Protein AF-A0A0P0W1A5-F1 (afdb_monomer_lite)

Secondary structure (DSSP, 8-state):
-HHHHHHHHHHHHHHHHHHHHHHS---PPPPHHHHHHHHHHHHHTTTS----HHHHHHHHHHHT--HHHHHHHHHT-

Foldseek 3Di:
DVVVVVCVVCVVVVVVVVVVVPVPPPPDDQDPVLVVLLVVLCVVCVVPSDDDPVVLVVSCVVRVHDSVVSVVVSVVD

Organism: Oryza sativa subsp. japonica (NCBI:txid39947)

Structure (mmCIF, N/CA/C/O backbone):
data_AF-A0A0P0W1A5-F1
#
_entry.id   AF-A0A0P0W1A5-F1
#
loop_
_atom_site.group_PDB
_atom_site.id
_atom_site.type_symbol
_atom_site.label_atom_id
_atom_site.label_alt_id
_atom_site.label_comp_id
_atom_site.label_asym_id
_atom_site.label_entity_id
_atom_site.label_seq_id
_atom_site.pdbx_PDB_ins_code
_atom_site.Cartn_x
_atom_site.Cartn_y
_atom_site.Cartn_z
_atom_site.occupancy
_atom_site.B_iso_or_equiv
_atom_site.auth_seq_id
_atom_site.auth_comp_id
_atom_site.auth_asym_id
_atom_site.auth_atom_id
_atom_site.pdbx_PDB_model_num
ATOM 1 N N . GLU A 1 1 ? -13.327 -1.921 41.112 1.00 80.25 1 GLU A N 1
ATOM 2 C CA . GLU A 1 1 ? -14.293 -0.850 41.448 1.00 80.25 1 GLU A CA 1
ATOM 3 C C . GLU A 1 1 ? -14.049 0.465 40.707 1.00 80.25 1 GLU A C 1
ATOM 5 O O . GLU A 1 1 ? -14.870 0.832 39.874 1.00 80.25 1 GLU A O 1
ATOM 10 N N . LEU A 1 2 ? -12.902 1.129 40.906 1.00 87.69 2 LEU A N 1
ATOM 11 C CA . LEU A 1 2 ? -12.609 2.448 40.317 1.00 87.69 2 LEU A CA 1
ATOM 12 C C . LEU A 1 2 ? -12.706 2.488 38.780 1.00 87.69 2 LEU A C 1
ATOM 14 O O . LEU A 1 2 ? -13.301 3.402 38.218 1.00 87.69 2 LEU A O 1
ATOM 18 N N . LYS A 1 3 ? -12.182 1.465 38.091 1.00 82.19 3 LYS A N 1
ATOM 19 C CA . LYS A 1 3 ? -12.242 1.359 36.623 1.00 82.19 3 LYS A CA 1
ATOM 20 C C . LYS A 1 3 ? -13.682 1.372 36.099 1.00 82.19 3 LYS A C 1
ATOM 22 O O . LYS A 1 3 ? -13.976 2.105 35.164 1.00 82.19 3 LYS A O 1
ATOM 27 N N . SER A 1 4 ? -14.578 0.597 36.710 1.00 85.12 4 SER A N 1
ATOM 28 C CA . SER A 1 4 ? -15.987 0.533 36.301 1.00 85.12 4 SER A CA 1
ATOM 29 C C . SER A 1 4 ? -16.709 1.850 36.566 1.00 85.12 4 SER A C 1
ATOM 31 O O . SER A 1 4 ? -17.468 2.309 35.719 1.00 85.12 4 SER A O 1
ATOM 33 N N . HIS A 1 5 ? -16.422 2.491 37.702 1.00 90.25 5 HIS A N 1
ATOM 34 C CA . HIS A 1 5 ? -16.996 3.789 38.045 1.00 90.25 5 HIS A CA 1
ATOM 35 C C . HIS A 1 5 ? -16.558 4.886 37.062 1.00 90.25 5 HIS A C 1
ATOM 37 O O . HIS A 1 5 ? -17.387 5.641 36.561 1.00 90.25 5 HIS A O 1
ATOM 43 N N . LEU A 1 6 ? -15.268 4.932 36.713 1.00 91.00 6 LEU A N 1
ATOM 44 C CA . LEU A 1 6 ? -14.739 5.868 35.718 1.00 91.00 6 LEU A CA 1
ATOM 45 C C . LEU A 1 6 ? -15.314 5.599 34.322 1.00 91.00 6 LEU A C 1
ATOM 47 O O . LEU A 1 6 ? -15.715 6.537 33.638 1.00 91.00 6 LEU A O 1
ATOM 51 N N . LEU A 1 7 ? -15.398 4.331 33.907 1.00 84.69 7 LEU A N 1
ATOM 52 C CA . LEU A 1 7 ? -16.000 3.963 32.624 1.00 84.69 7 LEU A CA 1
ATOM 53 C C . LEU A 1 7 ? -17.469 4.380 32.548 1.00 84.69 7 LEU A C 1
ATOM 55 O O . LEU A 1 7 ? -17.890 4.878 31.512 1.00 84.69 7 LEU A O 1
ATOM 59 N N . ASN A 1 8 ? -18.228 4.229 33.635 1.00 89.62 8 ASN A N 1
ATOM 60 C CA . ASN A 1 8 ? -19.624 4.649 33.693 1.00 89.62 8 ASN A CA 1
ATOM 61 C C . ASN A 1 8 ? -19.743 6.184 33.643 1.00 89.62 8 ASN A C 1
ATOM 63 O O . ASN A 1 8 ? -20.426 6.716 32.767 1.00 89.62 8 ASN A O 1
ATOM 67 N N . LYS A 1 9 ? -18.964 6.892 34.478 1.00 91.38 9 LYS A N 1
ATOM 68 C CA . LYS A 1 9 ? -18.927 8.363 34.559 1.00 91.38 9 LYS A CA 1
ATOM 69 C C . LYS A 1 9 ? -18.586 9.030 33.223 1.00 91.38 9 LYS A C 1
ATOM 71 O O . LYS A 1 9 ? -19.187 10.039 32.872 1.00 91.38 9 LYS A O 1
ATOM 76 N N . TYR A 1 10 ? -17.629 8.478 32.476 1.00 93.88 10 TYR A N 1
ATOM 77 C CA . TYR A 1 10 ? -17.179 9.048 31.202 1.00 93.88 10 TYR A CA 1
ATOM 78 C C . TYR A 1 10 ? -17.771 8.348 29.973 1.00 93.88 10 TYR A C 1
ATOM 80 O O . TYR A 1 10 ? -17.422 8.713 28.853 1.00 93.88 10 TYR A O 1
ATOM 88 N N . SER A 1 11 ? -18.674 7.376 30.142 1.00 88.00 11 SER A N 1
ATOM 89 C CA . SER A 1 11 ? -19.227 6.561 29.045 1.00 88.00 11 SER A CA 1
ATOM 90 C C . SER A 1 11 ? -19.812 7.399 27.902 1.00 88.00 11 SER A C 1
ATOM 92 O O . SER A 1 11 ? -19.529 7.126 26.734 1.00 88.00 11 SER A O 1
ATOM 94 N N . GLY A 1 12 ? -20.570 8.454 28.217 1.00 91.00 12 GLY A N 1
ATOM 95 C CA . GLY A 1 12 ? -21.159 9.361 27.227 1.00 91.00 12 GLY A CA 1
ATOM 96 C C . GLY A 1 12 ? -20.110 10.158 26.446 1.00 91.00 12 GLY A C 1
ATOM 97 O O . GLY A 1 12 ? -20.149 10.185 25.216 1.00 91.00 12 GLY A O 1
ATOM 98 N N . TYR A 1 13 ? -19.129 10.735 27.150 1.00 91.81 13 TYR A N 1
ATOM 99 C CA . TYR A 1 13 ? -18.023 11.488 26.545 1.00 91.81 13 TYR A CA 1
ATOM 100 C C . TYR A 1 13 ? -17.117 10.595 25.690 1.00 91.81 13 TYR A C 1
ATOM 102 O O . TYR A 1 13 ? -16.746 10.943 24.569 1.00 91.81 13 TYR A O 1
ATOM 110 N N . LEU A 1 14 ? -16.816 9.391 26.179 1.00 88.94 14 LEU A N 1
ATOM 111 C CA . LEU A 1 14 ? -16.100 8.387 25.407 1.00 88.94 14 LEU A CA 1
ATOM 112 C C . LEU A 1 14 ? -16.900 8.028 24.156 1.00 88.94 14 LEU A C 1
ATOM 114 O O . LEU A 1 14 ? -16.342 8.028 23.069 1.00 88.94 14 LEU A O 1
ATOM 118 N N . SER A 1 15 ? -18.207 7.789 24.261 1.00 86.50 15 SER A N 1
ATOM 119 C CA . SER A 1 15 ? -19.048 7.440 23.108 1.00 86.50 15 SER A CA 1
ATOM 120 C C . SER A 1 15 ? -19.082 8.538 22.038 1.00 86.50 15 SER A C 1
ATOM 122 O O . SER A 1 15 ? -19.048 8.233 20.843 1.00 86.50 15 SER A O 1
ATOM 124 N N .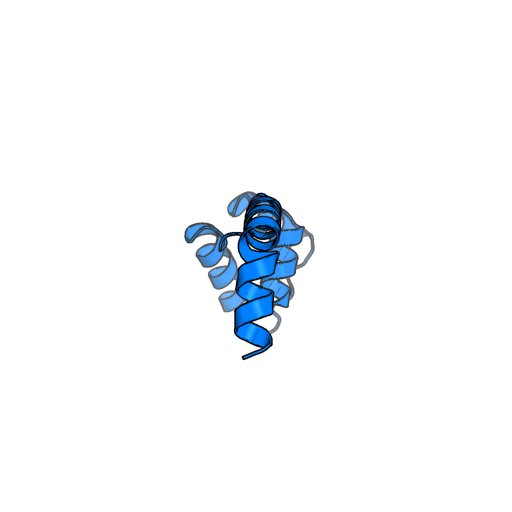 SER A 1 16 ? -19.107 9.818 22.429 1.00 89.31 16 SER A N 1
ATOM 125 C CA . SER A 1 16 ? -18.984 10.927 21.474 1.00 89.31 16 SER A CA 1
ATOM 126 C C . SER A 1 16 ? -17.602 10.990 20.832 1.00 89.31 16 SER A C 1
ATOM 128 O O . SER A 1 16 ? -17.522 11.112 19.610 1.00 89.31 16 SER A O 1
ATOM 130 N N . LEU A 1 17 ? -16.534 10.807 21.613 1.00 87.88 17 LEU A N 1
ATOM 131 C CA . LEU A 1 17 ? -15.168 10.739 21.091 1.00 87.88 17 LEU A CA 1
ATOM 132 C C . LEU A 1 17 ? -14.984 9.563 20.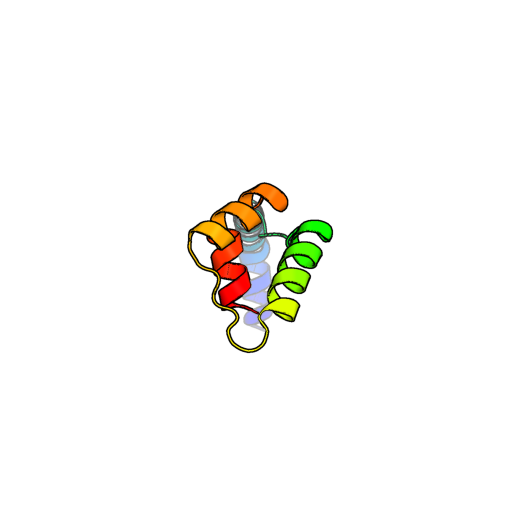124 1.00 87.88 17 LEU A C 1
ATOM 134 O O . LEU A 1 17 ? -14.455 9.743 19.034 1.00 87.88 17 LEU A O 1
ATOM 138 N N . TRP A 1 18 ? -15.466 8.365 20.462 1.00 82.94 18 TRP A N 1
ATOM 139 C CA . TRP A 1 18 ? -15.402 7.191 19.586 1.00 82.94 18 TRP A CA 1
ATOM 140 C C . TRP A 1 18 ? -16.168 7.416 18.283 1.00 82.94 18 TRP A C 1
ATOM 142 O O . TRP A 1 18 ? -15.708 6.983 17.225 1.00 82.94 18 TRP A O 1
ATOM 152 N N . ARG A 1 19 ? -17.301 8.129 18.325 1.00 85.00 19 ARG A N 1
ATOM 153 C CA . ARG A 1 19 ? -18.058 8.521 17.129 1.00 85.00 19 ARG A CA 1
ATOM 154 C C . ARG A 1 19 ? -17.266 9.496 16.261 1.00 85.00 19 ARG A C 1
ATOM 156 O O . ARG A 1 19 ? -17.207 9.308 15.051 1.00 85.00 19 ARG A O 1
ATOM 163 N N . GLU A 1 20 ? -16.629 10.503 16.849 1.00 86.19 20 GLU A N 1
ATOM 164 C CA . GLU A 1 20 ? -15.774 11.459 16.129 1.00 86.19 20 GLU A CA 1
ATOM 165 C C . GLU A 1 20 ? -14.520 10.807 15.543 1.00 86.19 20 GLU A C 1
ATOM 167 O O . GLU A 1 20 ? -14.173 11.045 14.387 1.00 86.19 20 GLU A O 1
ATOM 172 N N . LEU A 1 21 ? -13.884 9.912 16.296 1.00 79.75 21 LEU A N 1
ATOM 173 C CA . LEU A 1 21 ? -12.739 9.136 15.835 1.00 79.75 21 LEU A CA 1
ATOM 174 C C . LEU A 1 21 ? -13.132 8.151 14.728 1.00 79.75 21 LEU A C 1
ATOM 176 O O . LEU A 1 21 ? -12.382 7.993 13.771 1.00 79.75 21 LEU A O 1
ATOM 180 N N . SER A 1 22 ? -14.320 7.543 14.798 1.00 71.31 22 SER A N 1
ATOM 181 C CA . SER A 1 22 ? -14.825 6.624 13.765 1.00 71.31 22 SER A CA 1
ATOM 182 C C . SER A 1 22 ? -15.280 7.333 12.485 1.00 71.31 22 SER A C 1
ATOM 184 O O . SER A 1 22 ? -15.305 6.703 11.429 1.00 71.31 22 SER A O 1
ATOM 186 N N . LYS A 1 23 ? -15.603 8.637 12.543 1.00 73.00 23 LYS A N 1
ATOM 187 C CA . LYS A 1 23 ? -15.826 9.467 11.342 1.00 73.00 23 LYS A CA 1
ATOM 188 C C . LYS A 1 23 ? -14.555 9.614 10.506 1.00 73.00 23 LYS A C 1
ATOM 190 O O . LYS A 1 23 ? -14.651 9.817 9.295 1.00 73.00 23 LYS A O 1
ATOM 195 N N . LYS A 1 24 ? -13.361 9.480 11.104 1.00 65.19 24 LYS A N 1
ATOM 196 C CA . LYS A 1 24 ? -12.142 9.286 10.314 1.00 65.19 24 LYS A CA 1
ATOM 197 C C . LYS A 1 24 ? -12.288 7.934 9.629 1.00 65.19 24 LYS A C 1
ATOM 199 O O . LYS A 1 24 ? -12.248 6.906 10.301 1.00 65.19 24 LYS A O 1
ATOM 204 N N . LYS A 1 25 ? -12.499 7.944 8.303 1.00 58.12 25 LYS A N 1
ATOM 205 C CA . LYS A 1 25 ? -12.594 6.734 7.473 1.00 58.12 25 LYS A CA 1
ATOM 206 C C . LYS A 1 25 ? -11.523 5.752 7.941 1.00 58.12 25 LYS A C 1
ATOM 208 O O . LYS A 1 25 ? -10.331 6.011 7.756 1.00 58.12 25 LYS A O 1
ATOM 213 N N . LYS A 1 26 ? -11.937 4.638 8.559 1.00 60.19 26 LYS A N 1
ATOM 214 C CA . LYS A 1 26 ? -11.040 3.497 8.746 1.00 60.19 26 LYS A CA 1
ATOM 215 C C . LYS A 1 26 ? -10.503 3.208 7.352 1.00 60.19 26 LYS A C 1
ATOM 217 O O . LYS A 1 26 ? -11.307 2.996 6.445 1.00 60.19 26 LYS A O 1
ATOM 222 N N . LYS A 1 27 ? -9.184 3.313 7.153 1.00 62.34 27 LYS A N 1
ATOM 223 C CA . LYS A 1 27 ? -8.555 2.957 5.879 1.00 62.34 27 LYS A CA 1
ATOM 224 C C . LYS A 1 27 ? -8.914 1.495 5.641 1.00 62.34 27 LYS A C 1
ATOM 226 O O . LYS A 1 27 ? -8.359 0.611 6.287 1.00 62.34 27 LYS A O 1
ATOM 231 N N . GLY A 1 28 ? -9.952 1.267 4.839 1.00 69.81 28 GLY A N 1
ATOM 232 C CA . GLY A 1 28 ? -10.418 -0.069 4.520 1.00 69.81 28 GLY A CA 1
ATOM 233 C C . GLY A 1 28 ? -9.282 -0.848 3.874 1.00 69.81 28 GLY A C 1
ATOM 234 O O . GLY A 1 28 ? -8.333 -0.262 3.347 1.00 69.81 28 GLY A O 1
ATOM 235 N N . LYS A 1 29 ? -9.371 -2.177 3.911 1.00 79.38 29 LYS A N 1
ATOM 236 C CA . LYS A 1 29 ? -8.472 -3.007 3.106 1.00 79.38 29 LYS A CA 1
ATOM 237 C C . LYS A 1 29 ? -8.576 -2.546 1.646 1.00 79.38 29 LYS A C 1
ATOM 239 O O . LYS A 1 29 ? -9.677 -2.243 1.188 1.00 79.38 29 LYS A O 1
ATOM 244 N N . LEU A 1 30 ? -7.449 -2.507 0.934 1.00 87.19 30 LEU A N 1
ATOM 245 C CA . LEU A 1 30 ? -7.428 -2.200 -0.503 1.00 87.19 30 LEU A CA 1
ATOM 246 C C . LEU A 1 30 ? -8.417 -3.115 -1.249 1.00 87.19 30 LEU A C 1
ATOM 248 O O . LEU A 1 30 ? -8.579 -4.254 -0.810 1.00 87.19 30 LEU A O 1
ATOM 252 N N . PRO A 1 31 ? -9.060 -2.691 -2.351 1.00 91.25 31 PRO A N 1
ATOM 253 C CA . PRO A 1 31 ? -9.943 -3.553 -3.144 1.00 91.25 31 PRO A CA 1
ATOM 254 C C . PRO A 1 31 ? -9.274 -4.885 -3.520 1.00 91.25 31 PRO A C 1
ATOM 256 O O . PRO A 1 31 ? -8.063 -4.931 -3.733 1.00 91.25 31 PRO A O 1
ATOM 259 N N . ARG A 1 32 ? -10.039 -5.987 -3.590 1.00 90.62 32 ARG A N 1
ATOM 260 C CA . ARG A 1 32 ? -9.482 -7.329 -3.868 1.00 90.62 32 ARG A CA 1
ATOM 261 C C . ARG A 1 32 ? -8.673 -7.353 -5.164 1.00 90.62 32 ARG A C 1
ATOM 263 O O . ARG A 1 32 ? -7.562 -7.875 -5.158 1.00 90.62 32 ARG A O 1
ATOM 270 N N . ASP A 1 33 ? -9.200 -6.741 -6.214 1.00 93.06 33 ASP A N 1
ATOM 271 C CA . ASP A 1 33 ? -8.571 -6.736 -7.537 1.00 93.06 33 ASP A CA 1
ATOM 272 C C . ASP A 1 33 ? -7.275 -5.924 -7.540 1.00 93.06 33 ASP A C 1
ATOM 274 O O . ASP A 1 33 ? -6.275 -6.348 -8.118 1.00 93.06 33 ASP A O 1
ATOM 278 N N . ALA A 1 34 ? -7.257 -4.799 -6.815 1.00 94.19 34 ALA A N 1
ATOM 279 C CA . ALA A 1 34 ? -6.051 -4.008 -6.613 1.00 94.19 34 ALA A CA 1
ATOM 280 C C . ALA A 1 34 ? -4.968 -4.830 -5.898 1.00 94.19 34 ALA A C 1
ATOM 282 O O . ALA A 1 34 ? -3.837 -4.900 -6.369 1.00 94.19 34 ALA A O 1
ATOM 283 N N . ARG A 1 35 ? -5.323 -5.539 -4.815 1.00 94.00 35 ARG A N 1
ATOM 284 C CA . ARG A 1 35 ? -4.380 -6.429 -4.115 1.00 94.00 35 ARG A CA 1
ATOM 285 C C . ARG A 1 35 ? -3.858 -7.546 -5.013 1.00 94.00 35 ARG A C 1
ATOM 287 O O . ARG A 1 35 ? -2.683 -7.866 -4.928 1.00 94.00 35 ARG A O 1
ATOM 294 N N . GLN A 1 36 ? -4.707 -8.133 -5.857 1.00 96.00 36 GLN A N 1
ATOM 295 C CA . GLN A 1 36 ? -4.296 -9.215 -6.752 1.00 96.00 36 GLN A CA 1
ATOM 296 C C . GLN A 1 36 ? -3.261 -8.742 -7.778 1.00 96.00 36 GLN A C 1
ATOM 298 O O . GLN A 1 36 ? -2.283 -9.443 -8.020 1.00 96.00 36 GLN A O 1
ATOM 303 N N . LYS A 1 37 ? -3.448 -7.544 -8.344 1.00 96.06 37 LYS A N 1
ATOM 304 C CA . LYS A 1 37 ? -2.487 -6.932 -9.275 1.00 96.06 37 LYS A CA 1
ATOM 305 C C . LYS A 1 37 ? -1.146 -6.645 -8.599 1.00 96.06 37 LYS A C 1
ATOM 307 O O . LYS A 1 37 ? -0.103 -6.982 -9.151 1.00 96.06 37 LYS A O 1
ATOM 312 N N . LEU A 1 38 ? -1.178 -6.087 -7.388 1.00 96.56 38 LEU A N 1
ATOM 313 C CA . LEU A 1 38 ? 0.035 -5.812 -6.616 1.00 96.56 38 LEU A CA 1
ATOM 314 C C . LEU A 1 38 ? 0.771 -7.099 -6.226 1.00 96.56 38 LEU A C 1
ATOM 316 O O . LEU A 1 38 ? 1.983 -7.189 -6.397 1.00 96.56 38 LEU A O 1
ATOM 320 N N . LEU A 1 39 ? 0.036 -8.123 -5.781 1.00 96.19 39 LEU A N 1
ATOM 321 C CA . LEU A 1 39 ? 0.603 -9.428 -5.446 1.00 96.19 39 LEU A CA 1
ATOM 322 C C . LEU A 1 39 ? 1.218 -10.114 -6.668 1.00 96.19 39 LEU A C 1
ATOM 324 O O . LEU A 1 39 ? 2.288 -10.702 -6.558 1.00 96.19 39 LEU A O 1
ATOM 328 N N . HIS A 1 40 ? 0.572 -10.015 -7.829 1.00 96.94 40 HIS A N 1
ATOM 329 C CA . HIS A 1 40 ? 1.119 -10.550 -9.071 1.00 96.94 40 HIS A CA 1
ATOM 330 C C . HIS A 1 40 ? 2.456 -9.885 -9.420 1.00 96.94 40 HIS A C 1
ATOM 332 O O . HIS A 1 40 ? 3.436 -10.585 -9.664 1.00 96.94 40 HIS A O 1
ATOM 338 N N . TRP A 1 41 ? 2.532 -8.550 -9.363 1.00 97.38 41 TRP A N 1
ATOM 339 C CA . TRP A 1 41 ? 3.796 -7.843 -9.583 1.00 97.38 41 TRP A CA 1
ATOM 340 C C . TRP A 1 41 ? 4.866 -8.273 -8.570 1.00 97.38 41 TRP A C 1
ATOM 342 O O . TRP A 1 41 ? 5.996 -8.560 -8.960 1.00 97.38 41 TRP A O 1
ATOM 352 N N . TRP A 1 42 ? 4.499 -8.388 -7.288 1.00 96.69 42 TRP A N 1
ATOM 353 C CA . TRP A 1 42 ? 5.404 -8.827 -6.222 1.00 96.69 42 TRP A CA 1
ATOM 354 C C . TRP A 1 42 ? 5.969 -10.224 -6.478 1.00 96.69 42 TRP A C 1
ATOM 356 O O . TRP A 1 42 ? 7.165 -10.443 -6.330 1.00 96.69 42 TRP A O 1
ATOM 366 N N . GLN A 1 43 ? 5.125 -11.171 -6.888 1.00 95.94 43 GLN A N 1
ATOM 367 C CA . GLN A 1 43 ? 5.546 -12.539 -7.191 1.00 95.94 43 GLN A CA 1
ATOM 368 C C . GLN A 1 43 ? 6.528 -12.592 -8.364 1.00 95.94 43 GLN A C 1
ATOM 370 O O . GLN A 1 43 ? 7.496 -13.345 -8.304 1.00 95.94 43 GLN A O 1
ATOM 375 N N . LEU A 1 44 ? 6.325 -11.766 -9.395 1.00 96.69 44 LEU A N 1
ATOM 376 C CA . LEU A 1 44 ? 7.265 -11.650 -10.515 1.00 96.69 44 LEU A CA 1
ATOM 377 C C . LEU A 1 44 ? 8.618 -11.059 -10.085 1.00 96.69 44 LEU A C 1
ATOM 379 O O . LEU A 1 44 ? 9.652 -11.445 -10.625 1.00 96.69 44 LEU A O 1
ATOM 383 N N . HIS A 1 45 ? 8.621 -10.180 -9.080 1.00 96.12 45 HIS A N 1
ATOM 384 C CA . HIS A 1 45 ? 9.807 -9.468 -8.592 1.00 96.12 45 HIS A CA 1
ATOM 385 C C . HIS A 1 45 ? 10.249 -9.924 -7.197 1.00 96.12 45 HIS A C 1
ATOM 387 O O . HIS A 1 45 ? 10.900 -9.172 -6.475 1.00 96.12 45 HIS A O 1
ATOM 393 N N . TYR A 1 46 ? 9.945 -11.165 -6.803 1.00 94.25 46 TYR A N 1
ATOM 394 C CA . TYR A 1 46 ? 10.140 -11.637 -5.425 1.00 94.25 46 TYR A CA 1
ATOM 395 C C . TYR A 1 46 ? 11.590 -11.518 -4.923 1.00 94.25 46 TYR A C 1
ATOM 397 O O . TYR A 1 46 ? 11.831 -11.408 -3.724 1.00 94.25 46 TYR A O 1
ATOM 405 N N . ARG A 1 47 ? 12.569 -11.546 -5.839 1.00 95.00 47 ARG A N 1
ATOM 406 C CA . ARG A 1 47 ? 13.996 -11.408 -5.525 1.00 95.00 47 ARG A CA 1
ATOM 407 C C . ARG A 1 47 ? 14.402 -9.963 -5.218 1.00 95.00 47 ARG A C 1
ATOM 409 O O . ARG A 1 47 ? 15.362 -9.756 -4.481 1.00 95.00 47 ARG A O 1
ATOM 416 N N . TRP A 1 48 ? 13.701 -8.982 -5.787 1.00 94.12 48 TRP A N 1
ATOM 417 C CA . TRP A 1 48 ? 13.947 -7.558 -5.565 1.00 94.12 48 TRP A CA 1
ATOM 418 C C . TRP A 1 48 ? 12.637 -6.758 -5.707 1.00 94.12 48 TRP A C 1
ATOM 420 O O . TRP A 1 48 ? 12.385 -6.156 -6.752 1.00 94.12 48 TRP A O 1
ATOM 430 N N . PRO A 1 49 ? 11.772 -6.764 -4.676 1.00 92.81 49 PRO A N 1
ATOM 431 C CA . PRO A 1 49 ? 10.397 -6.272 -4.774 1.00 92.81 49 PRO A CA 1
ATOM 432 C C . PRO A 1 49 ? 10.299 -4.748 -4.579 1.00 92.81 49 PRO A C 1
ATOM 434 O O . PRO A 1 49 ? 9.449 -4.249 -3.841 1.00 92.81 49 PRO A O 1
ATOM 437 N N . TYR A 1 50 ? 11.180 -3.995 -5.235 1.00 94.69 50 TYR A N 1
ATOM 438 C CA . TYR A 1 50 ? 11.231 -2.537 -5.163 1.00 94.69 50 TYR A CA 1
ATOM 439 C C . TYR A 1 50 ? 10.883 -1.948 -6.532 1.00 94.69 50 TYR A C 1
ATOM 441 O O . TYR A 1 50 ? 11.773 -1.787 -7.365 1.00 94.69 50 TYR A O 1
ATOM 449 N N . PRO A 1 51 ? 9.602 -1.640 -6.800 1.00 95.12 51 PRO A N 1
ATOM 450 C CA . PRO A 1 51 ? 9.216 -1.074 -8.084 1.00 95.12 51 PRO A CA 1
ATOM 451 C C . PRO A 1 51 ? 9.871 0.296 -8.278 1.00 95.12 51 PRO A C 1
ATOM 453 O O . PRO A 1 51 ? 9.926 1.114 -7.354 1.00 95.12 51 PRO A O 1
ATOM 456 N N . SER A 1 52 ? 10.331 0.561 -9.494 1.00 96.12 52 SER A N 1
ATOM 457 C CA . SER A 1 52 ? 10.742 1.889 -9.946 1.00 96.12 52 SER A CA 1
ATOM 458 C C . SER A 1 52 ? 9.567 2.875 -9.931 1.00 96.12 52 SER A C 1
ATOM 460 O O . SER A 1 52 ? 8.399 2.487 -9.859 1.00 96.12 52 SER A O 1
ATOM 462 N N . GLU A 1 53 ? 9.846 4.175 -10.036 1.00 95.00 53 GLU A N 1
ATOM 463 C CA . GLU A 1 53 ? 8.786 5.196 -10.054 1.00 95.00 53 GLU A CA 1
ATOM 464 C C . GLU A 1 53 ? 7.818 5.026 -11.237 1.00 95.00 53 GLU A C 1
ATOM 466 O O . GLU A 1 53 ? 6.616 5.250 -11.090 1.00 95.00 53 GLU A O 1
ATOM 471 N N . LEU A 1 54 ? 8.314 4.545 -12.382 1.00 95.50 54 LEU A N 1
ATOM 472 C CA . LEU A 1 54 ? 7.481 4.233 -13.542 1.00 95.50 54 LEU A CA 1
ATOM 473 C C . LEU A 1 54 ? 6.546 3.049 -13.261 1.00 95.50 54 LEU A C 1
ATOM 475 O O . LEU A 1 54 ? 5.355 3.106 -13.564 1.00 95.50 54 LEU A O 1
ATOM 479 N N . GLU A 1 55 ? 7.063 1.990 -12.640 1.00 95.94 55 GLU A N 1
ATOM 480 C CA . GLU A 1 55 ? 6.264 0.816 -12.280 1.00 95.94 55 GLU A CA 1
ATOM 481 C C . GLU A 1 55 ? 5.229 1.150 -11.207 1.00 95.94 55 GLU A C 1
ATOM 483 O O . GLU A 1 55 ? 4.084 0.710 -11.297 1.00 95.94 55 GLU A O 1
ATOM 488 N N . LYS A 1 56 ? 5.584 1.987 -10.225 1.00 96.12 56 LYS A N 1
ATOM 489 C CA . LYS A 1 56 ? 4.625 2.504 -9.239 1.00 96.12 56 LYS A CA 1
ATOM 490 C C . LYS A 1 56 ? 3.499 3.284 -9.908 1.00 96.12 56 LYS A C 1
ATOM 492 O O . LYS A 1 56 ? 2.345 3.096 -9.526 1.00 96.12 56 LYS A O 1
ATOM 497 N N . ALA A 1 57 ? 3.811 4.126 -10.895 1.00 95.56 57 ALA A N 1
ATOM 498 C CA . ALA A 1 57 ? 2.807 4.873 -11.649 1.00 95.56 57 ALA A CA 1
ATOM 499 C C . ALA A 1 57 ? 1.879 3.936 -12.443 1.00 95.56 57 ALA A C 1
ATOM 501 O O . ALA A 1 57 ? 0.660 4.068 -12.352 1.00 95.56 57 ALA A O 1
ATOM 502 N N . ALA A 1 58 ? 2.432 2.929 -13.126 1.00 96.31 58 ALA A N 1
ATOM 503 C CA . ALA A 1 58 ? 1.647 1.927 -13.853 1.00 96.31 58 ALA A CA 1
ATOM 504 C C . ALA A 1 58 ? 0.753 1.079 -12.919 1.00 96.31 58 ALA A C 1
ATOM 506 O O . ALA A 1 58 ? -0.399 0.757 -13.230 1.00 96.31 58 ALA A O 1
ATOM 507 N N . LEU A 1 59 ? 1.253 0.731 -11.730 1.00 96.38 59 LEU A N 1
ATOM 508 C CA . LEU A 1 59 ? 0.471 0.037 -10.706 1.00 96.38 59 LEU A CA 1
ATOM 509 C C . LEU A 1 59 ? -0.637 0.930 -10.143 1.00 96.38 59 LEU A C 1
ATOM 511 O O . LEU A 1 59 ? -1.759 0.458 -9.971 1.00 96.38 59 LEU A O 1
ATOM 515 N N . ALA A 1 60 ? -0.365 2.211 -9.898 1.00 96.12 60 ALA A N 1
ATOM 516 C CA . ALA A 1 60 ? -1.369 3.181 -9.463 1.00 96.12 60 ALA A CA 1
ATOM 517 C C . ALA A 1 60 ? -2.502 3.322 -10.494 1.00 96.12 60 ALA A C 1
ATOM 519 O O . ALA A 1 60 ? -3.671 3.182 -10.138 1.00 96.12 60 ALA A O 1
ATOM 520 N N . GLU A 1 61 ? -2.161 3.490 -11.774 1.00 96.19 61 GLU A N 1
ATOM 521 C CA . GLU A 1 61 ? -3.128 3.579 -12.872 1.00 96.19 61 GLU A CA 1
ATOM 522 C C . GLU A 1 61 ? -3.978 2.306 -12.983 1.00 96.19 61 GLU A C 1
ATOM 524 O O . GLU A 1 61 ? -5.208 2.360 -12.965 1.00 96.19 61 GLU A O 1
ATOM 529 N N . SER A 1 62 ? -3.339 1.134 -13.010 1.00 95.19 62 SER A N 1
ATOM 530 C CA . SER A 1 62 ? -4.049 -0.138 -13.184 1.00 95.19 62 SER A CA 1
ATOM 531 C C . SER A 1 62 ? -4.910 -0.541 -11.982 1.00 95.19 62 SER A C 1
ATOM 533 O O . SER A 1 62 ? -5.870 -1.304 -12.141 1.00 95.19 62 SER A O 1
ATOM 535 N N . THR A 1 63 ? -4.579 -0.081 -10.774 1.00 94.94 63 THR A N 1
ATOM 536 C CA . THR A 1 63 ? -5.308 -0.414 -9.538 1.00 94.94 63 THR A CA 1
ATOM 537 C C . THR A 1 63 ? -6.270 0.681 -9.081 1.00 94.94 63 THR A C 1
ATOM 539 O O . THR A 1 63 ? -7.104 0.414 -8.213 1.00 94.94 63 THR A O 1
ATOM 542 N N . GLY A 1 64 ? -6.171 1.887 -9.649 1.00 94.69 64 GLY A N 1
ATOM 543 C CA . GLY A 1 64 ? -6.897 3.072 -9.195 1.00 94.69 64 GLY A CA 1
ATOM 544 C C . GLY A 1 64 ? -6.479 3.544 -7.798 1.00 94.69 64 GLY A C 1
ATOM 545 O O . GLY A 1 64 ? -7.246 4.238 -7.130 1.00 94.69 64 GLY A O 1
ATOM 546 N N . LEU A 1 65 ? -5.306 3.119 -7.321 1.00 94.56 65 LEU A N 1
ATOM 547 C CA . LEU A 1 65 ? -4.772 3.496 -6.016 1.00 94.56 65 LEU A CA 1
ATOM 548 C C . LEU A 1 65 ? -3.856 4.706 -6.140 1.00 94.56 65 LEU A C 1
ATOM 550 O O . LEU A 1 65 ? -3.158 4.879 -7.134 1.00 94.56 65 LEU A O 1
ATOM 554 N N . ASP A 1 66 ? -3.810 5.520 -5.091 1.00 93.31 66 ASP A N 1
ATOM 555 C CA . ASP A 1 66 ? -2.853 6.614 -5.025 1.00 93.31 66 ASP A CA 1
ATOM 556 C C . ASP A 1 66 ? -1.417 6.085 -4.815 1.00 93.31 66 ASP A C 1
ATOM 558 O O . ASP A 1 66 ? -1.190 5.012 -4.243 1.00 93.31 66 ASP A O 1
ATOM 562 N N . ALA A 1 67 ? -0.417 6.856 -5.247 1.00 92.06 67 ALA A N 1
ATOM 563 C CA . ALA A 1 67 ? 0.991 6.470 -5.117 1.00 92.06 67 ALA A CA 1
ATOM 564 C C . ALA A 1 67 ? 1.402 6.176 -3.660 1.00 92.06 67 ALA A C 1
ATOM 566 O O . ALA A 1 67 ? 2.251 5.323 -3.400 1.00 92.06 67 ALA A O 1
ATOM 567 N N . LYS A 1 68 ? 0.777 6.832 -2.676 1.00 92.56 68 LYS A N 1
ATOM 568 C CA . LYS A 1 68 ? 1.037 6.590 -1.253 1.00 92.56 68 LYS A CA 1
ATOM 569 C C . LYS A 1 68 ? 0.466 5.243 -0.798 1.00 92.56 68 LYS A C 1
ATOM 571 O O . LYS A 1 68 ? 1.078 4.597 0.048 1.00 92.56 68 LYS A O 1
ATOM 576 N N . GLN A 1 69 ? -0.669 4.795 -1.321 1.00 93.62 69 GLN A N 1
ATOM 577 C CA . GLN A 1 69 ? -1.250 3.477 -1.074 1.00 93.62 69 GLN A CA 1
AT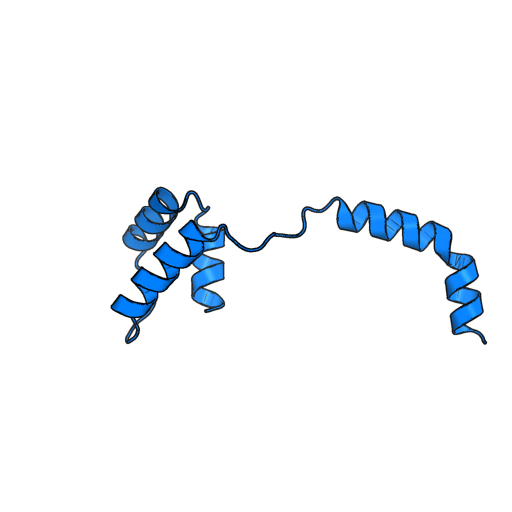OM 578 C C . GLN A 1 69 ? -0.377 2.385 -1.682 1.00 93.62 69 GLN A C 1
ATOM 580 O O . GLN A 1 69 ? -0.109 1.407 -0.990 1.00 93.62 69 GLN A O 1
ATOM 585 N N . ILE A 1 70 ? 0.123 2.591 -2.905 1.00 95.44 70 ILE A N 1
ATOM 586 C CA . ILE A 1 70 ? 1.104 1.703 -3.542 1.00 95.44 70 ILE A CA 1
ATOM 587 C C . ILE A 1 70 ? 2.361 1.593 -2.673 1.00 95.44 70 ILE A C 1
ATOM 589 O O . ILE A 1 70 ? 2.705 0.499 -2.232 1.00 95.44 70 ILE A O 1
ATOM 593 N N . ASN A 1 71 ? 2.988 2.722 -2.327 1.00 94.81 71 ASN A N 1
ATOM 594 C CA . ASN A 1 71 ? 4.196 2.746 -1.496 1.00 94.81 71 AS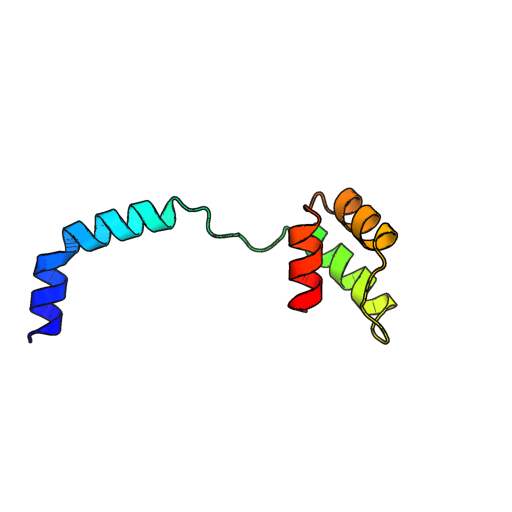N A CA 1
ATOM 595 C C . ASN A 1 71 ? 3.984 2.062 -0.139 1.00 94.81 71 ASN A C 1
ATOM 597 O O . ASN A 1 71 ? 4.772 1.211 0.262 1.00 94.81 71 ASN A O 1
ATOM 601 N N . ASN A 1 72 ? 2.895 2.394 0.560 1.00 94.12 72 ASN A N 1
ATOM 602 C CA . ASN A 1 72 ? 2.585 1.767 1.843 1.00 94.12 72 ASN A CA 1
ATOM 603 C C . ASN A 1 72 ? 2.330 0.267 1.704 1.00 94.12 72 ASN A C 1
ATOM 605 O O . ASN A 1 72 ? 2.644 -0.473 2.628 1.00 94.12 72 ASN A O 1
ATOM 609 N N . TRP A 1 73 ? 1.737 -0.189 0.601 1.00 95.12 73 TRP A N 1
ATOM 610 C CA . TRP A 1 73 ? 1.518 -1.611 0.384 1.00 95.12 73 TRP A CA 1
ATOM 611 C C . TRP A 1 73 ? 2.854 -2.337 0.242 1.00 95.12 73 TRP A C 1
ATOM 613 O O . TRP A 1 73 ? 3.097 -3.249 1.020 1.00 95.12 73 TRP A O 1
ATOM 623 N N . PHE A 1 74 ? 3.749 -1.862 -0.631 1.00 94.62 74 PHE A N 1
ATOM 624 C CA . PHE A 1 74 ? 5.075 -2.460 -0.837 1.00 94.62 74 PHE A CA 1
ATOM 625 C C . PHE A 1 74 ? 5.964 -2.433 0.414 1.00 94.62 74 PHE A C 1
ATOM 627 O O . PHE A 1 74 ? 6.706 -3.378 0.642 1.00 94.62 74 PHE A O 1
ATOM 634 N N . ILE A 1 75 ? 5.866 -1.394 1.252 1.00 93.38 75 ILE A N 1
ATOM 635 C CA . ILE A 1 75 ? 6.593 -1.325 2.535 1.00 93.38 75 ILE A CA 1
ATOM 636 C C . ILE A 1 75 ? 6.052 -2.334 3.563 1.00 93.38 75 ILE A C 1
ATOM 638 O O . ILE A 1 75 ? 6.804 -2.796 4.413 1.00 93.38 75 ILE A O 1
ATOM 642 N N . ASN A 1 76 ? 4.750 -2.637 3.528 1.00 89.25 76 ASN A N 1
ATOM 643 C CA . ASN A 1 76 ? 4.080 -3.519 4.494 1.00 89.25 76 ASN A CA 1
ATOM 644 C C . ASN A 1 76 ? 3.761 -4.913 3.925 1.00 89.25 76 ASN A C 1
ATOM 646 O O . ASN A 1 76 ? 2.902 -5.604 4.480 1.00 89.25 76 ASN A O 1
ATOM 650 N N . GLN A 1 77 ? 4.345 -5.281 2.784 1.00 87.12 77 GLN A N 1
ATOM 651 C CA . GLN A 1 77 ? 4.289 -6.649 2.264 1.00 87.12 77 GLN A C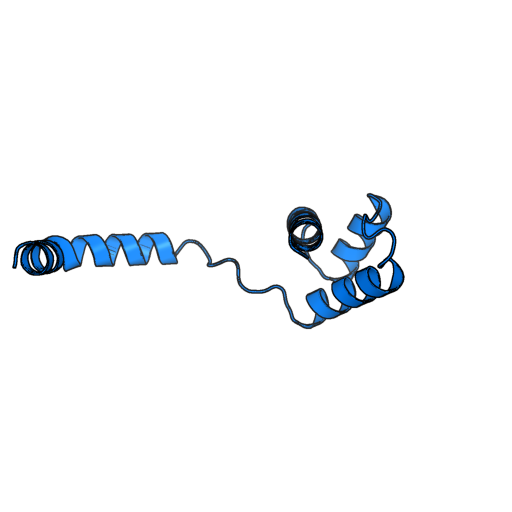A 1
ATOM 652 C C . GLN A 1 77 ? 5.431 -7.467 2.845 1.00 87.12 77 GLN A C 1
ATOM 654 O O . 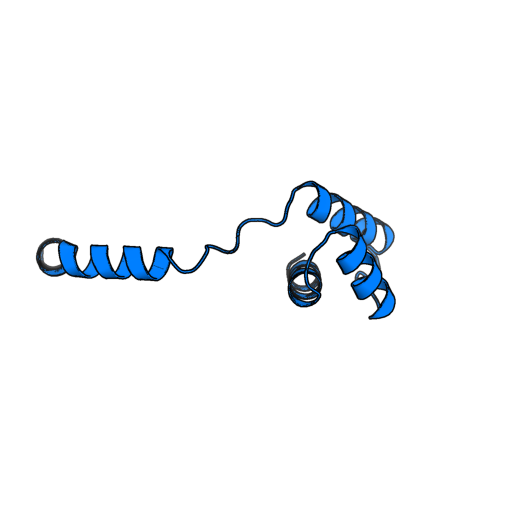GLN A 1 77 ? 5.155 -8.639 3.178 1.00 87.12 77 GLN A O 1
#

Sequence (77 aa):
ELKSHLLNKYSGYLSSLWRELSKKKKKGKLPRDARQKLLHWWQLHYRWPYPSELEKAALAESTGLDAKQINNWFINQ

Radius of gyration: 20.08 Å; chains: 1; bounding box: 35×24×55 Å

InterPro domains:
  IPR001356 Homeodomain [PS50071] (21-77)
  IPR001356 Homeodomain [SM00389] (23-77)
  IPR001356 Homeodomain [cd00086] (30-77)
  IPR005539 ELK domain [PF03789] (1-22)
  IPR005539 ELK domain [PS51213] (1-21)
  IPR005539 ELK domain [SM01188] (1-22)
  IPR008422 KN homeodomain [PF05920] (41-77)
  IPR009057 Homedomain-like superfamily [SSF46689] (22-77)
  IPR050224 Three Amino acid Loop Extension (TALE) homeobox [PTHR11850] (1-77)

pLDDT: mean 89.71, std 8.9, range [58.12, 97.38]